Protein AF-A0A9P0QH99-F1 (afdb_monomer_lite)

Sequence (99 aa):
MNERSSRSHTIFRIILESKDANQKDGPVHISYLNLMDLAGSERVSLTKAAGNVIRQLSEGKEFISYRDSKLTRLLSQALGGNAKSLIIGNVTLAAEEET

InterPro domains:
  IPR001752 Kinesin motor domain [PF00225] (1-96)
  IPR001752 Kinesin motor domain [PR00380] (32-50)
  IPR001752 Kinesin motor domain [PR00380] (64-85)
  IPR001752 Kinesin motor domain [PS50067] (1-99)
  IPR001752 Kinesin motor domain [SM00129] (1-99)
  IPR027417 P-loop containing nucleoside triphosphate hydrolase [SSF52540] (1-95)
  IPR027640 Kinesin-like protein [PTHR47968] (1-95)
  IPR036961 Kinesin motor domain superfamily [G3DSA:3.40.850.10] (1-99)

pLDDT: mean 83.73, std 12.13, range [47.41, 96.31]

Secondary structure (DSSP, 8-state):
--TT--SS-EEEEEEEEEE-TT-TTPPEEEEEEEEEEPPPTTSHHHHHHHHHHHHHHHTT-SS--GGGSHHHHHTHHHHHSS---------PPPPP---

Radius of gyration: 18.5 Å; chains: 1; bounding box: 43×32×65 Å

Foldseek 3Di:
DDPPFPPDKDKDKDWDWDDDPVDPPDDIDIDIDIDIGDTDCVVVQVVVLVVQQLVCVVVVPPDGPCVSDPVSVVCVCVRPNPHDDDDDDDDDDDDPPPD

Organism: Acanthoscelides obtectus (NCBI:txid200917)

Structure (mmCIF, N/CA/C/O backbone):
data_AF-A0A9P0QH99-F1
#
_entry.id   AF-A0A9P0QH99-F1
#
loop_
_atom_site.group_PDB
_atom_site.id
_atom_site.type_symbol
_atom_site.label_atom_id
_atom_site.label_alt_id
_atom_site.label_comp_id
_atom_site.label_asym_id
_atom_site.label_entity_id
_atom_site.label_seq_id
_atom_site.pdbx_PDB_ins_code
_atom_site.Cartn_x
_atom_site.Cartn_y
_atom_site.Cartn_z
_atom_site.occupancy
_atom_site.B_iso_or_equiv
_atom_site.auth_seq_id
_atom_site.auth_comp_id
_atom_site.auth_asym_id
_atom_site.auth_atom_id
_atom_site.pdbx_PDB_model_num
ATOM 1 N N . MET A 1 1 ? 21.857 7.129 -15.563 1.00 47.41 1 MET A N 1
ATOM 2 C CA . MET A 1 1 ? 21.630 6.660 -14.176 1.00 47.41 1 MET A CA 1
ATOM 3 C C . MET A 1 1 ? 21.684 7.891 -13.288 1.00 47.41 1 MET A C 1
ATOM 5 O O . MET A 1 1 ? 22.672 8.603 -13.365 1.00 47.41 1 MET A O 1
ATOM 9 N N . ASN A 1 2 ? 20.605 8.228 -12.580 1.00 53.62 2 ASN A N 1
ATOM 10 C CA . ASN A 1 2 ? 20.510 9.511 -11.877 1.00 53.62 2 ASN A CA 1
ATOM 11 C C . ASN A 1 2 ? 21.291 9.435 -10.550 1.00 53.62 2 ASN A C 1
ATOM 13 O O . ASN A 1 2 ? 20.993 8.566 -9.733 1.00 53.62 2 ASN A O 1
ATOM 17 N N . GLU A 1 3 ? 22.274 10.313 -10.324 1.00 52.25 3 GLU A N 1
ATOM 18 C CA . GLU A 1 3 ? 23.095 10.312 -9.093 1.00 52.25 3 GLU A CA 1
ATOM 19 C C . GLU A 1 3 ? 22.275 10.595 -7.822 1.00 52.25 3 GLU A C 1
ATOM 21 O O . GLU A 1 3 ? 22.694 10.263 -6.716 1.00 52.25 3 GLU A O 1
ATOM 26 N N . ARG A 1 4 ? 21.070 11.156 -7.985 1.00 58.59 4 ARG A N 1
ATOM 27 C CA . ARG A 1 4 ? 20.148 11.519 -6.901 1.00 58.59 4 ARG A CA 1
ATOM 28 C C . ARG A 1 4 ? 19.066 10.467 -6.611 1.00 58.59 4 ARG A C 1
ATOM 30 O O . ARG A 1 4 ? 18.249 10.684 -5.722 1.00 58.59 4 ARG A O 1
ATOM 37 N N . SER A 1 5 ? 19.027 9.350 -7.348 1.00 57.66 5 SER A N 1
ATOM 38 C CA . SER A 1 5 ? 18.019 8.295 -7.138 1.00 57.66 5 SER A CA 1
ATOM 39 C C . SER A 1 5 ? 18.352 7.481 -5.885 1.00 57.66 5 SER A C 1
ATOM 41 O O . SER A 1 5 ? 19.359 6.766 -5.825 1.00 57.66 5 SER A O 1
ATOM 43 N N . SER A 1 6 ? 17.507 7.582 -4.859 1.00 62.38 6 SER A N 1
ATOM 44 C CA . SER A 1 6 ? 17.585 6.745 -3.666 1.00 62.38 6 SER A CA 1
ATOM 45 C C . SER A 1 6 ? 17.314 5.288 -4.042 1.00 62.38 6 SER A C 1
ATOM 47 O O . SER A 1 6 ? 16.228 4.918 -4.471 1.00 62.38 6 SER A O 1
ATOM 49 N N . ARG A 1 7 ? 18.291 4.403 -3.800 1.00 69.88 7 ARG A N 1
ATOM 50 C CA . ARG A 1 7 ? 18.126 2.936 -3.925 1.00 69.88 7 ARG A CA 1
ATOM 51 C C . ARG A 1 7 ? 17.177 2.339 -2.870 1.00 69.88 7 ARG A C 1
ATOM 53 O O . ARG A 1 7 ? 16.966 1.123 -2.856 1.00 69.88 7 ARG A O 1
ATOM 60 N N . SER A 1 8 ? 16.645 3.186 -1.995 1.00 77.44 8 SER A N 1
ATOM 61 C CA . SER A 1 8 ? 15.760 2.876 -0.880 1.00 77.44 8 SER A CA 1
ATOM 62 C C . SER A 1 8 ? 14.355 3.381 -1.184 1.00 77.44 8 SER A C 1
ATOM 64 O O . SER A 1 8 ? 14.194 4.441 -1.776 1.00 77.44 8 SER A O 1
ATOM 66 N N . HIS A 1 9 ? 13.355 2.621 -0.752 1.00 79.94 9 HIS A N 1
ATOM 67 C CA . HIS A 1 9 ? 11.963 3.062 -0.751 1.00 79.94 9 HIS A CA 1
ATOM 68 C C . HIS A 1 9 ? 11.664 3.685 0.611 1.00 79.94 9 HIS A C 1
ATOM 70 O O . HIS A 1 9 ? 12.137 3.167 1.628 1.00 79.94 9 HIS A O 1
ATOM 76 N N . THR A 1 10 ? 10.856 4.738 0.641 1.00 85.06 10 THR A N 1
ATOM 77 C CA . THR A 1 10 ? 10.444 5.389 1.888 1.00 85.06 10 THR A CA 1
ATOM 78 C C . THR A 1 10 ? 8.969 5.129 2.131 1.00 85.06 10 THR A C 1
ATOM 80 O O . THR A 1 10 ? 8.146 5.263 1.231 1.00 85.06 10 THR A O 1
ATOM 83 N N . ILE A 1 11 ? 8.628 4.763 3.364 1.00 87.06 11 ILE A N 1
ATOM 84 C CA . ILE A 1 11 ? 7.243 4.635 3.810 1.00 87.06 11 ILE A CA 1
ATOM 85 C C . ILE A 1 11 ? 7.061 5.599 4.970 1.00 87.06 11 ILE A C 1
ATOM 87 O O . ILE A 1 11 ? 7.694 5.448 6.013 1.00 87.06 11 ILE A O 1
ATOM 91 N N . PHE A 1 12 ? 6.177 6.567 4.786 1.00 91.44 12 PHE A N 1
ATOM 92 C CA . PHE A 1 12 ? 5.758 7.492 5.821 1.00 91.44 12 PHE A CA 1
ATOM 93 C C . PHE A 1 12 ? 4.287 7.241 6.141 1.00 91.44 12 PHE A C 1
ATOM 95 O O . PHE A 1 12 ? 3.437 7.233 5.251 1.00 91.44 12 PHE A O 1
ATOM 102 N N . ARG A 1 13 ? 3.979 6.988 7.414 1.00 92.06 13 ARG A N 1
ATOM 103 C CA . ARG A 1 13 ? 2.623 6.680 7.871 1.00 92.06 13 ARG A CA 1
ATOM 104 C C . ARG A 1 13 ? 2.160 7.731 8.860 1.00 92.06 13 ARG A C 1
ATOM 106 O O . ARG A 1 13 ? 2.808 7.945 9.878 1.00 92.06 13 ARG A O 1
ATOM 113 N N . ILE A 1 14 ? 0.993 8.295 8.585 1.00 94.81 14 ILE A N 1
ATOM 114 C CA . ILE A 1 14 ? 0.257 9.142 9.513 1.00 94.81 14 ILE A CA 1
ATOM 115 C C . ILE A 1 14 ? -0.895 8.309 10.065 1.00 94.81 14 ILE A C 1
ATOM 117 O O . ILE A 1 14 ? -1.694 7.758 9.304 1.00 94.81 14 ILE A O 1
ATOM 121 N N . ILE A 1 15 ? -0.948 8.194 11.388 1.00 95.06 15 ILE A N 1
ATOM 122 C CA . ILE A 1 15 ? -2.063 7.583 12.10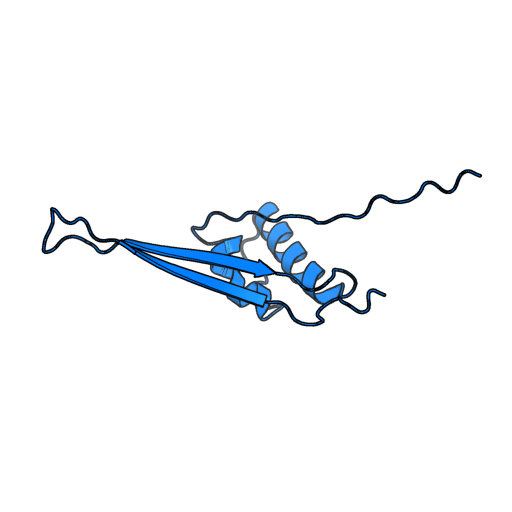9 1.00 95.06 15 ILE A CA 1
ATOM 123 C C . ILE A 1 15 ? -2.891 8.736 12.657 1.00 95.06 15 ILE A C 1
ATOM 125 O O . ILE A 1 15 ? -2.383 9.548 13.427 1.00 95.06 15 ILE A O 1
ATOM 129 N N . LEU A 1 16 ? -4.135 8.838 12.204 1.00 94.75 16 LEU A N 1
ATOM 130 C CA . LEU A 1 16 ? -5.070 9.860 12.650 1.00 94.75 16 LEU A CA 1
ATOM 131 C C . LEU A 1 16 ? -6.104 9.200 13.546 1.00 94.75 16 LEU A C 1
ATOM 133 O O . LEU A 1 16 ? -6.896 8.378 13.082 1.00 94.75 16 LEU A O 1
ATOM 137 N N . GLU A 1 17 ? -6.093 9.586 14.813 1.00 96.31 17 GLU A N 1
ATOM 138 C CA . GLU A 1 17 ? -7.098 9.195 15.792 1.00 96.31 17 GLU A CA 1
ATOM 139 C C . GLU A 1 17 ? -8.071 10.356 15.994 1.00 96.31 17 GLU A C 1
ATOM 141 O O . GLU A 1 17 ? -7.665 11.500 16.200 1.00 96.31 17 GLU A O 1
ATOM 146 N N . SER A 1 18 ? -9.366 10.074 15.901 1.00 94.12 18 SER A N 1
ATOM 147 C CA . SER A 1 18 ? -10.433 11.058 16.043 1.00 94.12 18 SER A CA 1
ATOM 148 C C . SER A 1 18 ? -11.519 10.523 16.965 1.00 94.12 18 SER A C 1
ATOM 150 O O . SER A 1 18 ? -11.937 9.371 16.859 1.00 94.12 18 SER A O 1
ATOM 152 N N . LYS A 1 19 ? -11.986 11.372 17.876 1.00 95.12 19 LYS A N 1
ATOM 153 C CA . LYS A 1 19 ? -13.079 11.081 18.800 1.00 95.12 19 LYS A CA 1
ATOM 154 C C . LYS A 1 19 ? -14.098 12.207 18.714 1.00 95.12 19 LYS A C 1
ATOM 156 O O . LYS A 1 19 ? -13.715 13.373 18.639 1.00 95.12 19 LYS A O 1
ATOM 161 N N . ASP A 1 20 ? -15.380 11.861 18.746 1.00 92.62 20 ASP A N 1
ATOM 162 C CA . ASP A 1 20 ? -16.440 12.863 18.827 1.00 92.62 20 ASP A CA 1
ATOM 163 C C . ASP A 1 20 ? -16.410 13.538 20.207 1.00 92.62 20 ASP A C 1
ATOM 165 O O . ASP A 1 20 ? -16.557 12.885 21.243 1.00 92.62 20 ASP A O 1
ATOM 169 N N . ALA A 1 21 ? -16.215 14.857 20.221 1.00 88.50 21 ALA A N 1
ATOM 170 C CA . ALA A 1 21 ? -16.153 15.654 21.442 1.00 88.50 21 ALA A CA 1
ATOM 171 C C . ALA A 1 21 ? -17.474 15.638 22.232 1.00 88.50 21 ALA A C 1
ATOM 173 O O . ALA A 1 21 ? -17.462 15.817 23.451 1.00 88.50 21 ALA A O 1
ATOM 174 N N . ASN A 1 22 ? -18.602 15.392 21.562 1.00 92.06 22 ASN A N 1
ATOM 175 C CA . ASN A 1 22 ? -19.920 15.339 22.191 1.00 92.06 22 ASN A CA 1
ATOM 176 C C . ASN A 1 22 ? -20.218 13.973 22.825 1.00 92.06 22 ASN A C 1
ATOM 178 O O . ASN A 1 22 ? -21.164 13.852 23.604 1.00 92.06 22 ASN A O 1
ATOM 182 N N . GLN A 1 23 ? -19.409 12.947 22.533 1.00 90.81 23 GLN A N 1
ATOM 183 C CA . GLN A 1 23 ? -19.610 11.587 23.024 1.00 90.81 23 GLN A CA 1
ATOM 184 C C . GLN A 1 23 ? -18.423 11.134 23.887 1.00 90.81 23 GLN A C 1
ATOM 186 O O . GLN A 1 23 ? -17.435 10.575 23.406 1.00 90.81 23 GLN A O 1
ATOM 191 N N . LYS A 1 24 ? -18.531 11.351 25.208 1.00 81.44 24 LYS A N 1
ATOM 192 C CA . LYS A 1 24 ? -17.459 11.040 26.175 1.00 81.44 24 LYS A CA 1
ATOM 193 C C . LYS A 1 24 ? -17.008 9.573 26.161 1.00 81.44 24 LYS A C 1
ATOM 195 O O . LYS A 1 24 ? -15.817 9.345 26.346 1.00 81.44 24 LYS A O 1
ATOM 200 N N . ASP A 1 25 ? -17.890 8.638 25.809 1.00 88.44 25 ASP A N 1
ATOM 201 C CA . ASP A 1 25 ? -17.597 7.198 25.677 1.00 88.44 25 ASP A CA 1
ATOM 202 C C . ASP A 1 25 ? -17.881 6.653 24.262 1.00 88.44 25 ASP A C 1
ATOM 204 O O . ASP A 1 25 ? -18.218 5.486 24.076 1.00 88.44 25 ASP A O 1
ATOM 208 N N . GLY A 1 26 ? -17.775 7.515 23.245 1.00 88.94 26 GLY A N 1
ATOM 209 C CA . GLY A 1 26 ? -17.949 7.136 21.841 1.00 88.94 26 GLY A CA 1
ATOM 210 C C . GLY A 1 26 ? -16.755 6.377 21.247 1.00 88.94 26 GLY A C 1
ATOM 211 O O . GLY A 1 26 ? -15.649 6.431 21.801 1.00 88.94 26 GLY A O 1
ATOM 212 N N . PRO A 1 27 ? -16.947 5.698 20.100 1.00 91.38 27 PRO A N 1
ATOM 213 C CA . PRO A 1 27 ? -15.870 5.002 19.406 1.00 91.38 27 PRO A CA 1
ATOM 214 C C . PRO A 1 27 ? -14.785 5.980 18.936 1.00 91.38 27 PRO A C 1
ATOM 216 O O . PRO A 1 27 ? -15.070 7.083 18.464 1.00 91.38 27 PRO A O 1
ATOM 219 N N . VAL A 1 28 ? -13.526 5.549 19.031 1.00 94.62 28 VAL A N 1
ATOM 220 C CA . VAL A 1 28 ? -12.385 6.266 18.451 1.00 94.62 28 VAL A CA 1
ATOM 221 C C . VAL A 1 28 ? -12.201 5.795 17.012 1.00 94.62 28 VAL A C 1
ATOM 223 O O . VAL A 1 28 ? -12.007 4.608 16.754 1.00 94.62 28 VAL A O 1
ATOM 226 N N . HIS A 1 29 ? -12.255 6.729 16.069 1.00 93.69 29 HIS A N 1
ATOM 227 C CA . HIS A 1 29 ? -11.942 6.478 14.671 1.00 93.69 29 HIS A CA 1
ATOM 228 C C . HIS A 1 29 ? -10.433 6.537 14.478 1.00 93.69 29 HIS A C 1
ATOM 230 O O . HIS A 1 29 ? -9.815 7.566 14.733 1.00 93.69 29 HIS A O 1
ATOM 236 N N . ILE A 1 30 ? -9.850 5.445 13.994 1.00 94.19 30 ILE A N 1
ATOM 237 C CA . ILE A 1 30 ? -8.432 5.371 13.647 1.00 94.19 30 ILE A CA 1
ATOM 238 C C . ILE A 1 30 ? -8.335 5.229 12.134 1.00 94.19 30 ILE A C 1
ATOM 240 O O . ILE A 1 30 ? -8.889 4.295 11.554 1.00 94.19 30 ILE A O 1
ATOM 244 N N . SER A 1 31 ? -7.629 6.148 11.486 1.00 92.19 31 SER A N 1
ATOM 245 C CA . SER A 1 31 ? -7.351 6.079 10.054 1.00 92.19 31 SER A CA 1
ATOM 246 C C . SER A 1 31 ? -5.853 6.108 9.782 1.00 92.19 31 SER A C 1
ATOM 248 O O . SER A 1 31 ? -5.064 6.681 10.535 1.00 92.19 31 SER A O 1
ATOM 250 N N . TYR A 1 32 ? -5.460 5.447 8.697 1.00 90.94 32 TYR A N 1
ATOM 251 C CA . TYR A 1 32 ? -4.069 5.283 8.300 1.00 90.94 32 TYR A CA 1
ATOM 252 C C . TYR A 1 32 ? -3.860 5.915 6.931 1.00 90.94 32 TYR A C 1
ATOM 254 O O . TYR A 1 32 ? -4.330 5.386 5.924 1.00 90.94 32 TYR A O 1
ATOM 262 N N . LEU A 1 33 ? -3.104 7.008 6.882 1.00 92.31 33 LEU A N 1
ATOM 263 C CA . LEU A 1 33 ? -2.606 7.557 5.629 1.00 92.31 33 LEU A CA 1
ATOM 264 C C . LEU A 1 33 ? -1.174 7.068 5.417 1.00 92.31 33 LEU A C 1
ATOM 266 O O . LEU A 1 33 ? -0.287 7.335 6.225 1.00 92.31 33 LEU A O 1
ATOM 270 N N . ASN A 1 34 ? -0.952 6.332 4.329 1.00 89.38 34 ASN A N 1
ATOM 271 C CA . ASN A 1 34 ? 0.365 5.831 3.953 1.00 89.38 34 ASN A CA 1
ATOM 272 C C . ASN A 1 34 ? 0.858 6.604 2.725 1.00 89.38 34 ASN A C 1
ATOM 274 O O . ASN A 1 34 ? 0.232 6.535 1.672 1.00 89.38 34 ASN A O 1
ATOM 278 N N . LEU A 1 35 ? 1.986 7.298 2.857 1.00 91.00 35 LEU A N 1
ATOM 279 C CA . LEU A 1 35 ? 2.712 7.927 1.758 1.00 91.00 35 LEU A CA 1
ATOM 280 C C . LEU A 1 35 ? 3.940 7.074 1.456 1.00 91.00 35 LEU A C 1
ATOM 282 O O . LEU A 1 35 ? 4.780 6.853 2.330 1.00 91.00 35 LE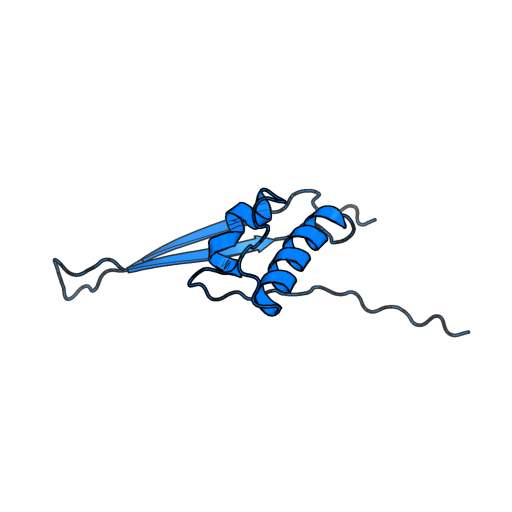U A O 1
ATOM 286 N N . MET A 1 36 ? 4.015 6.551 0.237 1.00 86.12 36 MET A N 1
ATOM 287 C CA . MET A 1 36 ? 5.095 5.659 -0.171 1.00 86.12 36 MET A CA 1
ATOM 288 C C . MET A 1 36 ? 5.834 6.247 -1.358 1.00 86.12 36 MET A C 1
ATOM 290 O O . MET A 1 36 ? 5.247 6.432 -2.420 1.00 86.12 36 MET A O 1
ATOM 294 N N . ASP A 1 37 ? 7.119 6.511 -1.156 1.00 86.12 37 ASP A N 1
ATOM 295 C CA . ASP A 1 37 ? 8.044 6.902 -2.208 1.00 86.12 37 ASP A CA 1
ATOM 296 C C . ASP A 1 37 ? 8.790 5.655 -2.681 1.00 86.12 37 ASP A C 1
ATOM 298 O O . ASP A 1 37 ? 9.493 4.985 -1.908 1.00 86.12 37 ASP A O 1
ATOM 302 N N . LEU A 1 38 ? 8.555 5.289 -3.938 1.00 81.88 38 LEU A N 1
ATOM 303 C CA . LEU A 1 38 ? 9.136 4.099 -4.535 1.00 81.88 38 LEU A CA 1
ATOM 304 C C . LEU A 1 38 ? 10.471 4.463 -5.181 1.00 81.88 38 LEU A C 1
ATOM 306 O O . LEU A 1 38 ? 10.567 5.461 -5.888 1.00 81.88 38 LEU A O 1
ATOM 310 N N . AL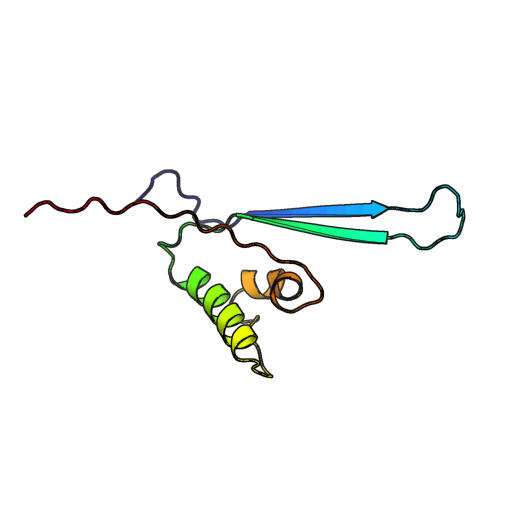A A 1 39 ? 11.494 3.630 -4.973 1.00 78.12 39 ALA A N 1
ATOM 311 C CA . ALA A 1 39 ? 12.766 3.831 -5.657 1.00 78.12 39 ALA A CA 1
ATOM 312 C C . ALA A 1 39 ? 12.570 3.746 -7.176 1.00 78.12 39 ALA A C 1
ATOM 314 O O . ALA A 1 39 ? 11.629 3.108 -7.660 1.00 78.12 39 ALA A O 1
ATOM 315 N N . GLY A 1 40 ? 13.500 4.352 -7.913 1.00 75.00 40 GLY A N 1
ATOM 316 C CA . GLY A 1 40 ? 13.434 4.420 -9.364 1.00 75.00 40 GLY A CA 1
ATOM 317 C C . GLY A 1 40 ? 13.178 3.061 -10.037 1.00 75.00 40 GLY A C 1
ATOM 318 O O . GLY A 1 40 ? 13.682 2.004 -9.623 1.00 75.00 40 GLY A O 1
ATOM 319 N N . SER A 1 41 ? 12.358 3.098 -11.089 1.00 70.62 41 SER A N 1
ATOM 320 C CA . SER A 1 41 ? 11.887 1.927 -11.837 1.00 70.62 41 SER A CA 1
ATOM 321 C C . SER A 1 41 ? 12.994 1.206 -12.615 1.00 70.62 41 SER A C 1
ATOM 323 O O . SER A 1 41 ? 12.766 0.101 -13.113 1.00 70.62 41 SER A O 1
ATOM 325 N N . GLU A 1 42 ? 14.220 1.749 -12.640 1.00 69.81 42 GLU A N 1
ATOM 326 C CA . GLU A 1 42 ? 15.420 1.045 -13.100 1.00 69.81 42 GLU A CA 1
ATOM 327 C C . GLU A 1 42 ? 15.647 -0.275 -12.343 1.00 69.81 42 GLU A C 1
ATOM 329 O O . GLU A 1 42 ? 16.234 -1.218 -12.878 1.00 69.81 42 GLU A O 1
ATOM 334 N N . ARG A 1 43 ? 15.127 -0.400 -11.112 1.00 58.66 43 ARG A N 1
ATOM 335 C CA . ARG A 1 43 ? 15.101 -1.665 -10.365 1.00 58.66 43 ARG A CA 1
ATOM 336 C C . ARG A 1 43 ? 13.806 -2.423 -10.624 1.00 58.66 43 ARG A C 1
ATOM 338 O O . ARG A 1 43 ? 12.947 -2.587 -9.759 1.00 58.66 43 ARG A O 1
ATOM 345 N N . VAL A 1 44 ? 13.759 -2.985 -11.822 1.00 58.47 44 VAL A N 1
ATOM 346 C CA . VAL A 1 44 ? 12.666 -3.775 -12.395 1.00 58.47 44 VAL A CA 1
ATOM 347 C C . VAL A 1 44 ? 12.054 -4.821 -11.439 1.00 58.47 44 VAL A C 1
ATOM 349 O O . VAL A 1 44 ? 10.863 -5.101 -11.540 1.00 58.47 44 VAL A O 1
ATOM 352 N N . SER A 1 45 ? 12.801 -5.407 -10.496 1.00 60.50 45 SER A N 1
ATOM 353 C CA . SER A 1 45 ? 12.291 -6.479 -9.622 1.00 60.50 45 SER A CA 1
ATOM 354 C C . SER A 1 45 ? 11.196 -6.042 -8.636 1.00 60.50 45 SER A C 1
ATOM 356 O O . SER A 1 45 ? 10.276 -6.816 -8.377 1.00 60.50 45 SER A O 1
ATOM 358 N N . LEU A 1 46 ? 11.250 -4.816 -8.103 1.00 58.91 46 LEU A N 1
ATOM 359 C CA . LEU A 1 46 ? 10.296 -4.334 -7.090 1.00 58.91 46 LEU A CA 1
ATOM 360 C C . LEU A 1 46 ? 9.034 -3.738 -7.722 1.00 58.91 46 LEU A C 1
ATOM 362 O O . LEU A 1 46 ? 7.926 -4.058 -7.284 1.00 58.91 46 LEU A O 1
ATOM 366 N N . THR A 1 47 ? 9.190 -2.979 -8.810 1.00 64.94 47 THR A N 1
ATOM 367 C CA . THR A 1 47 ? 8.071 -2.517 -9.645 1.00 64.94 47 THR A CA 1
ATOM 368 C C . THR A 1 47 ? 7.292 -3.703 -10.217 1.00 64.94 47 THR A C 1
ATOM 370 O O . THR A 1 47 ? 6.063 -3.680 -10.228 1.00 64.94 47 THR A O 1
ATOM 373 N N . LYS A 1 48 ? 7.981 -4.790 -10.604 1.00 73.81 48 LYS A N 1
ATOM 374 C CA . LYS A 1 48 ? 7.331 -6.029 -11.057 1.00 73.81 48 LYS A CA 1
ATOM 375 C C . LYS A 1 48 ? 6.489 -6.696 -9.973 1.00 73.81 48 LYS A C 1
ATOM 377 O O . LYS A 1 48 ? 5.401 -7.158 -10.288 1.00 73.81 48 LYS A O 1
ATOM 382 N N . ALA A 1 49 ? 6.949 -6.740 -8.720 1.00 81.38 49 ALA A N 1
ATOM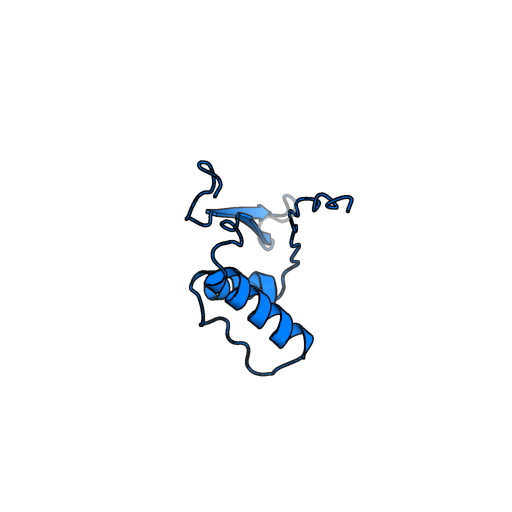 383 C CA . ALA A 1 49 ? 6.182 -7.362 -7.638 1.00 81.38 49 ALA A CA 1
ATOM 384 C C . ALA A 1 49 ? 4.873 -6.601 -7.357 1.00 81.38 49 ALA A C 1
ATOM 386 O O . ALA A 1 49 ? 3.807 -7.211 -7.298 1.00 81.38 49 ALA A O 1
ATOM 387 N N . ALA A 1 50 ? 4.936 -5.269 -7.240 1.00 83.62 50 ALA A N 1
ATOM 388 C CA . ALA A 1 50 ? 3.740 -4.446 -7.048 1.00 83.62 50 ALA A CA 1
ATOM 389 C C . ALA 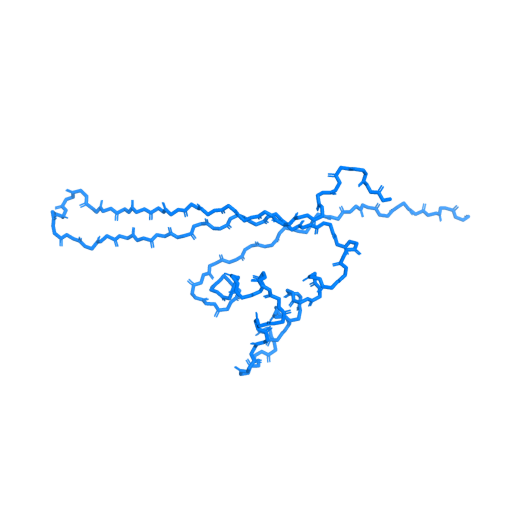A 1 50 ? 2.801 -4.511 -8.265 1.00 83.62 50 ALA A C 1
ATOM 391 O O . ALA A 1 50 ? 1.600 -4.718 -8.103 1.00 83.62 50 ALA A O 1
ATOM 392 N N . GLY A 1 51 ? 3.351 -4.425 -9.482 1.00 86.56 51 GLY A N 1
ATOM 393 C CA . GLY A 1 51 ? 2.583 -4.571 -10.720 1.00 86.56 51 GLY A CA 1
ATOM 394 C C . GLY A 1 51 ? 1.905 -5.938 -10.851 1.00 86.56 51 GLY A C 1
ATOM 395 O O . GLY A 1 51 ? 0.750 -6.008 -11.261 1.00 86.56 51 GLY A O 1
ATOM 396 N N . ASN A 1 52 ? 2.575 -7.022 -10.445 1.00 90.81 52 ASN A N 1
ATOM 397 C CA . ASN A 1 52 ? 1.997 -8.366 -10.447 1.00 90.81 52 ASN A CA 1
ATOM 398 C C . ASN A 1 52 ? 0.821 -8.481 -9.469 1.00 90.81 52 ASN A C 1
ATOM 400 O O . ASN A 1 52 ? -0.225 -8.997 -9.843 1.00 90.81 52 ASN A O 1
ATOM 404 N N . VAL A 1 53 ? 0.956 -7.951 -8.248 1.00 92.69 53 VAL A N 1
ATOM 405 C CA . VAL A 1 53 ? -0.142 -7.919 -7.266 1.00 92.69 53 VAL A CA 1
ATOM 406 C C . VAL A 1 53 ? -1.353 -7.162 -7.817 1.00 92.69 53 VAL A C 1
ATOM 408 O O . VAL A 1 53 ? -2.464 -7.683 -7.775 1.00 92.69 53 VAL A O 1
ATOM 411 N N . ILE A 1 54 ? -1.142 -5.970 -8.386 1.00 90.31 54 ILE A N 1
ATOM 412 C CA . ILE A 1 54 ? -2.219 -5.161 -8.983 1.00 90.31 54 ILE A CA 1
ATOM 413 C C . ILE A 1 54 ? -2.901 -5.926 -10.121 1.00 90.31 54 ILE A C 1
ATOM 415 O O . ILE A 1 54 ? -4.127 -5.974 -10.188 1.00 90.31 54 ILE A O 1
ATOM 419 N N . ARG A 1 55 ? -2.117 -6.579 -10.984 1.00 93.06 55 ARG A N 1
ATOM 420 C CA . ARG A 1 55 ? -2.643 -7.408 -12.067 1.00 93.06 55 ARG A CA 1
ATOM 421 C C . ARG A 1 55 ? -3.480 -8.572 -11.535 1.00 93.06 55 ARG A C 1
ATOM 423 O O . ARG A 1 55 ? -4.604 -8.754 -11.989 1.00 93.06 55 ARG A O 1
ATOM 430 N N . GLN A 1 56 ? -2.969 -9.342 -10.574 1.00 95.25 56 GLN A N 1
ATOM 431 C CA . GLN A 1 56 ? -3.696 -10.478 -9.999 1.00 95.25 56 GLN A CA 1
ATOM 432 C C . GLN A 1 56 ? -5.023 -10.044 -9.357 1.00 95.25 56 GLN A C 1
ATOM 434 O O . GLN A 1 56 ? -6.029 -10.730 -9.526 1.00 95.25 56 GLN A O 1
ATOM 439 N N . LEU A 1 57 ? -5.032 -8.891 -8.678 1.00 93.19 57 LEU A N 1
ATOM 440 C CA . LEU A 1 57 ? -6.243 -8.285 -8.123 1.00 93.19 57 LEU A CA 1
ATOM 441 C C . LEU A 1 57 ? -7.231 -7.877 -9.220 1.00 93.19 57 LEU A C 1
ATOM 443 O O . LEU A 1 57 ? -8.416 -8.173 -9.109 1.00 93.19 57 LEU A O 1
ATOM 447 N N . SER A 1 58 ? -6.749 -7.253 -10.300 1.00 92.38 58 SER A N 1
ATOM 448 C CA . SER A 1 58 ? -7.593 -6.868 -11.441 1.00 92.38 58 SER A CA 1
ATOM 449 C C . SER A 1 58 ? -8.190 -8.069 -12.184 1.00 92.38 58 SER A C 1
ATOM 451 O O . SER A 1 58 ? -9.294 -7.982 -12.708 1.00 92.38 58 SER A O 1
ATOM 453 N N . GLU A 1 59 ? -7.480 -9.200 -12.190 1.00 96.31 59 GLU A N 1
ATOM 454 C CA . GLU A 1 59 ? -7.930 -10.469 -12.769 1.00 96.31 59 GLU A CA 1
ATOM 455 C C . GLU A 1 59 ? -8.859 -11.250 -11.815 1.00 96.31 59 GLU A C 1
ATOM 457 O O . GLU A 1 59 ? -9.343 -12.317 -12.184 1.00 96.31 59 GLU A O 1
ATOM 462 N N . GLY A 1 60 ? -9.099 -10.759 -10.591 1.00 93.62 60 GLY A N 1
ATOM 463 C CA . GLY A 1 60 ? -9.975 -11.411 -9.613 1.00 93.62 60 GLY A CA 1
ATOM 464 C C . GLY A 1 60 ? -9.441 -12.747 -9.088 1.00 93.62 60 GLY A C 1
ATOM 465 O O . GLY A 1 60 ? -10.224 -13.628 -8.739 1.00 93.62 60 GLY A O 1
ATOM 466 N N . LYS A 1 61 ? -8.115 -12.933 -9.054 1.00 95.62 61 LYS A N 1
ATOM 467 C CA . LYS A 1 61 ? -7.508 -14.174 -8.554 1.00 95.62 61 LYS A CA 1
ATOM 468 C C . LYS A 1 61 ? -7.776 -14.363 -7.063 1.00 95.62 61 LYS A C 1
ATOM 470 O O . LYS A 1 61 ? -7.637 -13.434 -6.276 1.00 95.62 61 LYS A O 1
ATOM 475 N N . GLU A 1 62 ? -8.074 -15.601 -6.674 1.00 91.75 62 GLU A N 1
ATOM 476 C CA . GLU A 1 62 ? -8.313 -15.968 -5.272 1.00 91.75 62 GLU A CA 1
ATOM 477 C C . GLU A 1 62 ? -7.034 -15.862 -4.425 1.00 91.75 62 GLU A C 1
ATOM 479 O O . GLU A 1 62 ? -7.047 -15.365 -3.300 1.00 91.75 62 GLU A O 1
ATOM 484 N N . PHE A 1 63 ? -5.896 -16.277 -4.992 1.00 95.19 63 PHE A N 1
ATOM 485 C CA . PHE A 1 63 ? -4.590 -16.149 -4.357 1.00 95.19 63 PHE A CA 1
ATOM 486 C C . PHE A 1 63 ? -3.795 -14.981 -4.948 1.00 95.19 63 PHE A C 1
ATOM 488 O O . PHE A 1 63 ? -3.484 -14.967 -6.142 1.00 95.19 63 PHE A O 1
ATOM 495 N N . ILE A 1 64 ? -3.409 -14.041 -4.081 1.00 95.81 64 ILE A N 1
ATOM 496 C CA . ILE A 1 64 ? -2.594 -12.874 -4.432 1.00 95.81 64 ILE A CA 1
ATOM 497 C C . ILE A 1 64 ? -1.212 -12.978 -3.778 1.00 95.81 64 ILE A C 1
ATOM 499 O O . ILE A 1 64 ? -1.080 -13.124 -2.558 1.00 95.81 64 ILE A O 1
ATOM 503 N N . SER A 1 65 ? -0.162 -12.840 -4.584 1.00 94.38 65 SER A N 1
ATOM 504 C CA . SER A 1 65 ? 1.239 -13.034 -4.198 1.00 94.38 65 SER A CA 1
ATOM 505 C C . SER A 1 65 ? 1.841 -11.836 -3.449 1.00 94.38 65 SER A C 1
ATOM 507 O O . SER A 1 65 ? 2.937 -11.372 -3.755 1.00 94.38 65 SER A O 1
ATOM 509 N N . TYR A 1 66 ? 1.180 -11.345 -2.397 1.00 93.88 66 TYR A N 1
ATOM 510 C CA . TYR A 1 66 ? 1.715 -10.256 -1.563 1.00 93.88 66 TYR A CA 1
ATOM 511 C C . TYR A 1 66 ? 3.054 -10.589 -0.898 1.00 93.88 66 TYR A C 1
ATOM 513 O O . TYR A 1 66 ? 3.696 -9.703 -0.351 1.00 93.88 66 TYR A O 1
ATOM 521 N N . ARG A 1 67 ? 3.458 -11.865 -0.857 1.00 92.56 67 ARG A N 1
ATOM 522 C CA . ARG A 1 67 ? 4.663 -12.326 -0.152 1.00 92.56 67 ARG A CA 1
ATOM 523 C C . ARG A 1 67 ? 5.946 -12.189 -0.967 1.00 92.56 67 ARG A C 1
ATOM 525 O O . ARG A 1 67 ? 7.014 -12.299 -0.364 1.00 92.56 67 ARG A O 1
ATOM 532 N N . ASP A 1 68 ? 5.842 -11.893 -2.259 1.00 89.38 68 ASP A N 1
ATOM 533 C CA . ASP A 1 68 ? 6.978 -11.821 -3.183 1.00 89.38 68 ASP A CA 1
ATOM 534 C C . ASP A 1 68 ? 7.937 -10.665 -2.849 1.00 89.38 68 ASP A C 1
ATOM 536 O O . ASP A 1 68 ? 9.118 -10.712 -3.191 1.00 89.38 68 ASP A O 1
ATOM 540 N N . SER A 1 69 ? 7.478 -9.630 -2.131 1.00 86.94 69 SER A N 1
ATOM 541 C CA . SER A 1 69 ? 8.361 -8.585 -1.603 1.00 86.94 69 SER A CA 1
ATOM 542 C C . SER A 1 69 ? 7.917 -8.061 -0.237 1.00 86.94 69 SER A C 1
ATOM 544 O O . SER A 1 69 ? 6.731 -7.998 0.072 1.00 86.94 69 SER A O 1
ATOM 546 N N . LYS A 1 70 ? 8.867 -7.609 0.598 1.00 86.81 70 LYS A N 1
ATOM 547 C CA . LYS A 1 70 ? 8.540 -6.960 1.887 1.00 86.81 70 LYS A CA 1
ATOM 548 C C . LYS A 1 70 ? 7.613 -5.752 1.697 1.00 86.81 70 LYS A C 1
ATOM 550 O O . LYS A 1 70 ? 6.725 -5.532 2.513 1.00 86.81 70 LYS A O 1
ATOM 555 N N . LEU A 1 71 ? 7.796 -5.015 0.600 1.00 85.19 71 LEU A N 1
ATOM 556 C CA . LEU A 1 71 ? 6.963 -3.873 0.239 1.00 85.19 71 LEU A CA 1
ATOM 557 C C . LEU A 1 71 ? 5.512 -4.294 -0.040 1.00 85.19 71 LEU A C 1
ATOM 559 O O . LEU A 1 71 ? 4.601 -3.734 0.557 1.00 85.19 71 LEU A O 1
ATOM 563 N N . THR A 1 72 ? 5.289 -5.305 -0.888 1.00 88.75 72 THR A N 1
ATOM 564 C CA . THR A 1 72 ? 3.931 -5.794 -1.203 1.00 88.75 72 THR A CA 1
ATOM 565 C C . THR A 1 72 ? 3.240 -6.421 0.010 1.00 88.75 72 THR A C 1
ATOM 567 O O . THR A 1 72 ? 2.026 -6.284 0.149 1.00 88.75 72 THR A O 1
ATOM 570 N N . ARG A 1 73 ? 3.997 -6.986 0.964 1.00 90.06 73 ARG A N 1
ATOM 571 C CA . ARG A 1 73 ? 3.456 -7.422 2.267 1.00 90.06 73 ARG A CA 1
ATOM 572 C C . ARG A 1 73 ? 2.946 -6.244 3.090 1.00 90.06 73 ARG A C 1
ATOM 574 O O . ARG A 1 73 ? 1.822 -6.296 3.584 1.00 90.06 73 ARG A O 1
ATOM 581 N N . LEU A 1 74 ? 3.750 -5.186 3.218 1.00 87.25 74 LEU A N 1
ATOM 582 C CA . LEU A 1 74 ? 3.371 -3.962 3.936 1.00 87.25 74 LEU A CA 1
ATOM 583 C C . LEU A 1 74 ? 2.184 -3.248 3.272 1.00 87.25 74 LEU A C 1
ATOM 585 O O . LEU A 1 74 ? 1.350 -2.671 3.964 1.00 87.25 74 LEU A O 1
ATOM 589 N N . LEU A 1 75 ? 2.097 -3.329 1.944 1.00 86.06 75 LEU A N 1
ATOM 590 C CA . LEU A 1 75 ? 1.049 -2.729 1.120 1.00 86.06 75 LEU A CA 1
ATOM 591 C C . LEU A 1 75 ? -0.226 -3.563 0.984 1.00 86.06 75 LEU A C 1
ATOM 593 O O . LEU A 1 75 ? -1.183 -3.075 0.392 1.00 86.06 75 LEU A O 1
ATOM 597 N N . SER A 1 76 ? -0.272 -4.786 1.511 1.00 90.12 76 SER A N 1
ATOM 598 C CA . SER A 1 76 ? -1.414 -5.698 1.331 1.00 90.12 76 SER A CA 1
ATOM 599 C C . SER A 1 76 ? -2.764 -5.055 1.670 1.00 90.12 76 SER A C 1
ATOM 601 O O . SER A 1 76 ? -3.703 -5.146 0.882 1.00 90.12 76 SER A O 1
ATOM 603 N N . GLN A 1 77 ? -2.832 -4.319 2.784 1.00 87.19 77 GLN A N 1
ATOM 604 C CA . GLN A 1 77 ? -4.032 -3.579 3.188 1.00 87.19 77 GLN A CA 1
ATOM 605 C C . GLN A 1 77 ? -4.386 -2.431 2.236 1.00 87.19 77 GLN A C 1
ATOM 607 O O . GLN A 1 77 ? -5.563 -2.185 2.005 1.00 87.19 77 GLN A O 1
ATOM 612 N N . ALA A 1 78 ? -3.389 -1.748 1.670 1.00 85.50 78 ALA A N 1
ATOM 613 C CA . ALA A 1 78 ? -3.613 -0.653 0.732 1.00 85.50 78 ALA A CA 1
ATOM 614 C C . ALA A 1 78 ? -4.100 -1.169 -0.635 1.00 85.50 78 ALA A C 1
ATOM 616 O O . ALA A 1 78 ? -5.008 -0.593 -1.226 1.00 85.50 78 ALA A O 1
ATOM 617 N N . LEU A 1 79 ? -3.502 -2.251 -1.141 1.00 86.69 79 LEU A N 1
ATOM 618 C CA . LEU A 1 79 ? -3.738 -2.733 -2.505 1.00 86.69 79 LEU A CA 1
ATOM 619 C C . LEU A 1 79 ? -4.989 -3.605 -2.642 1.00 86.69 79 LEU A C 1
ATOM 621 O O . LEU A 1 79 ? -5.696 -3.460 -3.632 1.00 86.69 79 LEU A O 1
ATOM 625 N N . GLY A 1 80 ? -5.275 -4.485 -1.680 1.00 86.62 80 GLY A N 1
ATOM 626 C CA . GLY A 1 80 ? -6.455 -5.360 -1.746 1.00 86.62 80 GLY A CA 1
ATOM 627 C C . GLY A 1 80 ? -7.215 -5.511 -0.434 1.00 86.62 80 GLY A C 1
ATOM 628 O O . GLY A 1 80 ? -8.048 -6.405 -0.321 1.00 86.62 80 GLY A O 1
ATOM 629 N N . GLY A 1 81 ? -6.922 -4.673 0.563 1.00 87.38 81 GLY A N 1
ATOM 630 C CA . GLY A 1 81 ? -7.741 -4.540 1.765 1.00 87.38 81 GLY A CA 1
ATOM 631 C C . GLY A 1 81 ? -8.818 -3.464 1.613 1.00 87.38 81 GLY A C 1
ATOM 632 O O . GLY A 1 81 ? -9.087 -2.959 0.524 1.00 87.38 81 GLY A O 1
ATOM 633 N N . ASN A 1 82 ? -9.427 -3.078 2.734 1.00 88.88 82 ASN A N 1
ATOM 634 C CA . ASN A 1 82 ? -10.415 -2.000 2.771 1.00 88.88 82 ASN A CA 1
ATOM 635 C C . ASN A 1 82 ? -9.735 -0.620 2.835 1.00 88.88 82 ASN A C 1
ATOM 637 O O . ASN A 1 82 ? -9.793 0.074 3.849 1.00 88.88 82 ASN A O 1
ATOM 641 N N . ALA A 1 83 ? -9.046 -0.242 1.762 1.00 89.31 83 ALA A N 1
ATOM 642 C CA . ALA A 1 83 ? -8.354 1.034 1.652 1.00 89.31 83 ALA A CA 1
ATOM 643 C C . ALA A 1 83 ? -8.606 1.685 0.291 1.00 89.31 83 ALA A C 1
ATOM 645 O O . ALA A 1 83 ? -8.928 1.029 -0.699 1.00 89.31 83 ALA A O 1
ATOM 646 N N . LYS A 1 84 ? -8.435 3.006 0.235 1.00 90.38 84 LYS A N 1
ATOM 647 C CA . LYS A 1 84 ? -8.334 3.734 -1.030 1.00 90.38 84 LYS A CA 1
ATOM 648 C C . LYS A 1 84 ? -6.859 3.896 -1.368 1.00 90.38 84 LYS A C 1
ATOM 650 O O . LYS A 1 84 ? -6.084 4.339 -0.524 1.00 90.38 84 LYS A O 1
ATOM 655 N N . SER A 1 85 ? -6.499 3.547 -2.596 1.00 87.69 85 SER A N 1
ATOM 656 C CA . SER A 1 85 ? -5.129 3.627 -3.092 1.00 87.69 85 SER A CA 1
ATOM 657 C C . SER A 1 85 ? -5.055 4.513 -4.323 1.00 87.69 85 SER A C 1
ATOM 659 O O . SER A 1 85 ? -5.868 4.389 -5.236 1.00 87.69 85 SER A O 1
ATOM 661 N N . LEU A 1 86 ? -4.058 5.393 -4.335 1.00 89.38 86 LEU A N 1
ATOM 662 C CA . LEU A 1 86 ? -3.686 6.235 -5.465 1.00 89.38 86 LEU A CA 1
ATOM 663 C C . LEU A 1 86 ? -2.220 5.956 -5.792 1.00 89.38 86 LEU A C 1
ATOM 665 O O . LEU A 1 86 ? -1.381 5.930 -4.893 1.00 89.38 86 LEU A O 1
ATOM 669 N N . ILE A 1 87 ? -1.920 5.761 -7.073 1.00 86.88 87 ILE A N 1
ATOM 670 C CA . ILE A 1 87 ? -0.555 5.602 -7.576 1.00 86.88 87 ILE A CA 1
ATOM 671 C C . ILE A 1 87 ? -0.271 6.770 -8.513 1.00 86.88 87 ILE A C 1
ATOM 673 O O . ILE A 1 87 ? -1.054 7.041 -9.421 1.00 86.88 87 ILE A O 1
ATOM 677 N N . ILE A 1 88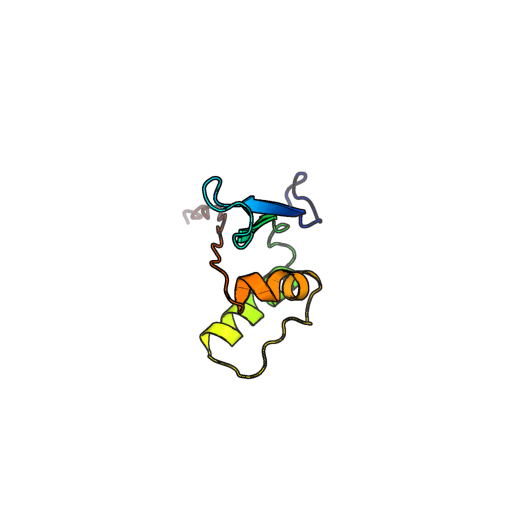 ? 0.853 7.448 -8.291 1.00 88.75 88 ILE A N 1
ATOM 678 C CA . ILE A 1 88 ? 1.337 8.533 -9.144 1.00 88.75 88 ILE A CA 1
ATOM 679 C C . ILE A 1 88 ? 2.492 7.976 -9.977 1.00 88.75 88 ILE A C 1
ATOM 681 O O . ILE A 1 88 ? 3.490 7.512 -9.430 1.00 88.75 88 ILE A O 1
ATOM 685 N N . GLY A 1 89 ? 2.331 7.978 -11.300 1.00 86.81 89 GLY A N 1
ATOM 686 C CA . GLY A 1 89 ? 3.364 7.553 -12.240 1.00 86.81 89 GLY A CA 1
ATOM 687 C C . GLY A 1 89 ? 4.162 8.746 -12.751 1.00 86.81 89 GLY A C 1
ATOM 688 O O . GLY A 1 89 ? 3.682 9.487 -13.604 1.00 86.81 89 GLY A O 1
ATOM 689 N N . ASN A 1 90 ? 5.383 8.927 -12.255 1.00 85.69 90 ASN A N 1
ATOM 690 C CA . ASN A 1 90 ? 6.295 9.954 -12.753 1.00 85.69 90 ASN A CA 1
ATOM 691 C C . ASN A 1 90 ? 7.020 9.436 -14.003 1.00 85.69 90 ASN A C 1
ATOM 693 O O . ASN A 1 90 ? 7.928 8.612 -13.901 1.00 85.69 90 ASN A O 1
ATOM 697 N N . VAL A 1 91 ? 6.602 9.908 -15.177 1.00 85.31 91 VAL A N 1
ATOM 698 C CA . VAL A 1 91 ? 7.187 9.540 -16.474 1.00 85.31 91 VAL A CA 1
ATOM 699 C C . VAL A 1 91 ? 7.951 10.714 -17.077 1.00 85.31 91 VAL A C 1
ATOM 701 O O . VAL A 1 91 ? 7.513 11.860 -16.991 1.00 85.31 91 VAL A O 1
ATOM 704 N N . THR A 1 92 ? 9.094 10.425 -17.695 1.00 84.69 92 THR A N 1
ATOM 705 C CA . THR A 1 92 ? 9.830 11.390 -18.520 1.00 84.69 92 THR A CA 1
ATOM 706 C C . THR A 1 92 ? 9.348 11.263 -19.961 1.00 84.69 92 THR A C 1
ATOM 708 O O . THR A 1 92 ? 9.161 10.146 -20.444 1.00 84.69 92 THR A O 1
ATOM 711 N N . LEU A 1 93 ? 9.156 12.388 -20.652 1.00 87.25 93 LEU A N 1
ATOM 712 C CA . LEU A 1 93 ? 8.867 12.386 -22.087 1.00 87.25 93 LEU A CA 1
ATOM 713 C C . LEU A 1 93 ? 10.076 11.828 -22.854 1.00 87.25 93 LEU A C 1
ATOM 715 O O . LEU A 1 93 ? 11.214 12.207 -22.571 1.00 87.25 93 LEU A O 1
ATOM 719 N N . ALA A 1 94 ? 9.836 10.929 -23.807 1.00 80.81 94 ALA A N 1
ATOM 720 C CA . ALA A 1 94 ? 10.872 10.513 -24.745 1.00 80.81 94 ALA A CA 1
ATOM 721 C C . ALA A 1 94 ? 11.128 11.661 -25.732 1.00 80.81 94 ALA A C 1
ATOM 723 O O . ALA A 1 94 ? 10.174 12.257 -26.230 1.00 80.81 94 ALA A O 1
ATOM 724 N N . ALA A 1 95 ? 12.395 11.982 -25.995 1.00 76.62 95 ALA A N 1
ATOM 725 C CA . ALA A 1 95 ? 12.731 12.822 -27.137 1.00 76.62 95 ALA A CA 1
ATOM 726 C C . ALA A 1 95 ? 12.528 11.979 -28.402 1.00 76.62 95 ALA A C 1
ATOM 728 O O . ALA A 1 95 ? 13.062 10.872 -28.483 1.00 76.62 95 ALA A O 1
ATOM 729 N N . GLU A 1 96 ? 11.725 12.466 -29.346 1.00 70.38 96 GLU A N 1
ATOM 730 C CA . GLU A 1 96 ? 11.695 11.897 -30.691 1.00 70.38 96 GLU A CA 1
ATOM 731 C C . GLU A 1 96 ? 13.069 12.155 -31.321 1.00 70.38 96 GLU A C 1
ATOM 733 O O . GLU A 1 96 ? 13.517 13.299 -31.399 1.00 70.38 96 GLU A O 1
ATOM 738 N N . GLU A 1 97 ? 13.779 11.095 -31.708 1.00 65.44 97 GLU A N 1
ATOM 739 C CA . GLU A 1 97 ? 14.918 11.246 -32.610 1.00 65.44 97 GLU A CA 1
ATOM 740 C C . GLU A 1 97 ? 14.336 11.591 -33.988 1.00 65.44 97 GLU A C 1
ATOM 742 O O . GLU A 1 97 ? 13.795 10.720 -34.668 1.00 65.44 97 GLU A O 1
ATOM 747 N N . GLU A 1 98 ? 14.380 12.873 -34.369 1.00 55.62 98 GLU A N 1
ATOM 748 C CA . GLU A 1 98 ? 14.149 13.293 -35.755 1.00 55.62 98 GLU A CA 1
ATOM 749 C C . GLU A 1 98 ? 15.203 12.608 -36.639 1.00 55.62 98 GLU A C 1
ATOM 751 O O . GLU A 1 98 ? 16.399 12.892 -36.535 1.00 55.62 98 GLU A O 1
ATOM 756 N N . THR A 1 99 ? 14.749 11.657 -37.458 1.00 56.97 99 THR A N 1
ATOM 757 C CA . THR A 1 99 ? 15.528 10.995 -38.518 1.00 56.97 99 THR A CA 1
ATOM 758 C C . THR A 1 99 ? 15.725 11.889 -39.728 1.00 56.97 99 THR A C 1
ATOM 760 O O . THR A 1 99 ? 14.716 12.514 -40.133 1.00 56.97 99 THR A O 1
#